Protein AF-A0A496QVA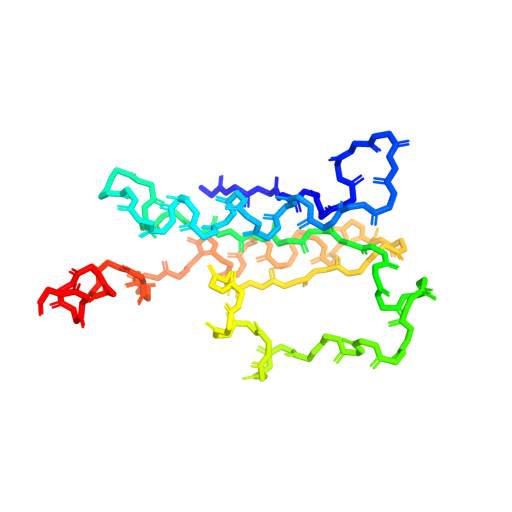7-F1 (afdb_monomer_lite)

Foldseek 3Di:
DEEFEQCPDDDRHRVSLVVLVVLLLDLVRVQPAYEYEYQCCVVPVVVVDDCPPCCVVSVHDYYDYPVGDPVRVVVVVVVRVPDPDRPRNCVNVVVD

Structure (mmCIF, N/CA/C/O backbone):
data_AF-A0A496QVA7-F1
#
_entry.id   AF-A0A496QVA7-F1
#
loop_
_atom_site.group_PDB
_atom_site.id
_atom_site.type_symbol
_atom_site.label_atom_id
_atom_site.label_alt_id
_atom_site.label_comp_id
_atom_site.label_asym_id
_atom_site.label_entity_id
_atom_site.label_seq_id
_atom_site.pdbx_PDB_ins_code
_atom_site.Cartn_x
_atom_site.Cartn_y
_atom_site.Cartn_z
_atom_site.occupancy
_atom_site.B_iso_or_equiv
_atom_site.auth_seq_id
_atom_site.auth_comp_id
_atom_site.auth_asym_id
_atom_site.auth_atom_id
_atom_site.pdbx_PDB_model_num
ATOM 1 N N . MET A 1 1 ? -5.350 -7.879 5.364 1.00 88.12 1 MET A N 1
ATOM 2 C CA . MET A 1 1 ? -4.380 -7.180 4.497 1.00 88.12 1 MET A CA 1
ATOM 3 C C . MET A 1 1 ? -4.690 -7.524 3.051 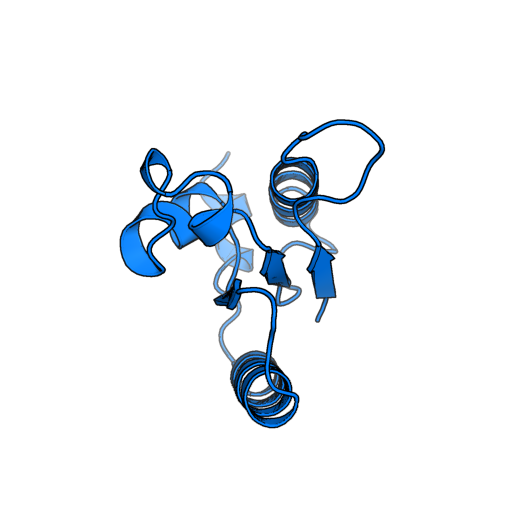1.00 88.12 1 MET A C 1
ATOM 5 O O . MET A 1 1 ? -5.151 -8.631 2.802 1.00 88.12 1 MET A O 1
ATOM 9 N N . ILE A 1 2 ? -4.455 -6.591 2.133 1.00 91.69 2 ILE A N 1
ATOM 10 C CA . ILE A 1 2 ? -4.635 -6.738 0.689 1.00 91.69 2 ILE A CA 1
ATOM 11 C C . ILE A 1 2 ? -3.315 -6.379 0.005 1.00 91.69 2 ILE A C 1
ATOM 13 O O . ILE A 1 2 ? -2.647 -5.420 0.391 1.00 91.69 2 ILE A O 1
ATOM 17 N N . ILE A 1 3 ? -2.948 -7.158 -1.009 1.00 91.44 3 ILE A N 1
ATOM 18 C CA . ILE A 1 3 ? -1.836 -6.863 -1.910 1.00 91.44 3 ILE A CA 1
ATOM 19 C C . ILE A 1 3 ? -2.445 -6.549 -3.275 1.00 91.44 3 ILE A C 1
ATOM 21 O O . ILE A 1 3 ? -3.178 -7.377 -3.816 1.00 91.44 3 ILE A O 1
ATOM 25 N N . LEU A 1 4 ? -2.182 -5.357 -3.812 1.00 89.25 4 LEU A N 1
ATOM 26 C CA . LEU A 1 4 ? -2.864 -4.843 -5.000 1.00 89.25 4 LEU A CA 1
ATOM 27 C C . LEU A 1 4 ? -1.877 -4.495 -6.114 1.00 89.25 4 LEU A C 1
ATOM 29 O O . LEU A 1 4 ? -0.923 -3.758 -5.886 1.00 89.25 4 LEU A O 1
ATOM 33 N N . ASP A 1 5 ? -2.126 -4.985 -7.328 1.00 86.94 5 ASP A N 1
ATOM 34 C CA . ASP A 1 5 ? -1.347 -4.616 -8.514 1.00 86.94 5 ASP A CA 1
ATOM 35 C C . ASP A 1 5 ? -1.928 -3.363 -9.179 1.00 86.94 5 ASP A C 1
ATOM 37 O O . ASP A 1 5 ? -3.114 -3.317 -9.517 1.00 86.94 5 ASP A O 1
ATOM 41 N N . VAL A 1 6 ? -1.094 -2.346 -9.401 1.00 76.62 6 VAL A N 1
ATOM 42 C CA . VAL A 1 6 ? -1.541 -1.090 -10.028 1.00 76.62 6 VAL A CA 1
ATOM 43 C C . VAL A 1 6 ? -1.893 -1.260 -11.487 1.00 76.62 6 VAL A C 1
ATOM 45 O O . VAL A 1 6 ? -2.868 -0.675 -11.962 1.00 76.62 6 VAL A O 1
ATOM 48 N N . MET A 1 7 ? -1.097 -2.057 -12.195 1.00 73.50 7 MET A N 1
ATOM 49 C CA . MET A 1 7 ? -1.208 -2.220 -13.640 1.00 73.50 7 MET A CA 1
ATOM 50 C C . MET A 1 7 ? -2.214 -3.313 -14.017 1.00 73.50 7 MET A C 1
ATOM 52 O O . MET A 1 7 ? -2.141 -3.877 -15.107 1.00 73.50 7 MET A O 1
ATOM 56 N N . PHE A 1 8 ? -3.153 -3.640 -13.127 1.00 67.25 8 PHE A N 1
ATOM 57 C CA . PHE A 1 8 ? -4.128 -4.695 -13.361 1.00 67.25 8 PHE A CA 1
ATOM 58 C C . PHE A 1 8 ? -5.112 -4.315 -14.491 1.00 67.25 8 PHE A C 1
ATOM 60 O O . PHE A 1 8 ? -6.052 -3.538 -14.296 1.00 67.25 8 PHE A O 1
ATOM 67 N N . GLY A 1 9 ? -4.902 -4.863 -15.698 1.00 59.94 9 GLY A N 1
ATOM 68 C CA . GLY A 1 9 ? -5.786 -4.699 -16.863 1.00 59.94 9 GLY A CA 1
ATOM 69 C C . GLY A 1 9 ? -5.065 -4.654 -18.220 1.00 59.94 9 GLY A C 1
ATOM 70 O O . GLY A 1 9 ? -3.846 -4.695 -18.300 1.00 59.94 9 GLY A O 1
ATOM 71 N N . THR A 1 10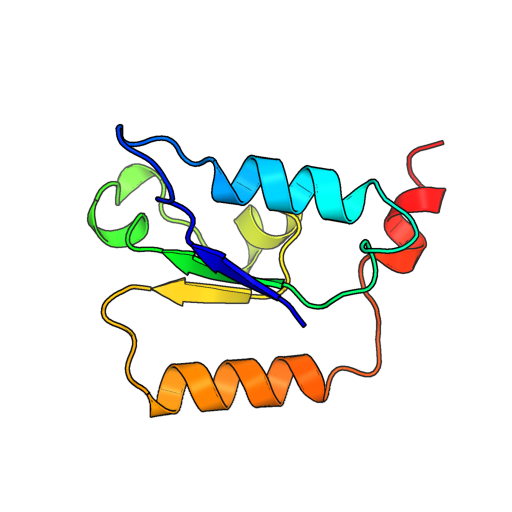 ? -5.832 -4.566 -19.315 1.00 52.44 10 THR A N 1
ATOM 72 C CA . THR A 1 10 ? -5.337 -4.714 -20.704 1.00 52.44 10 THR A CA 1
ATOM 73 C C . THR A 1 10 ? -4.815 -3.448 -21.393 1.00 52.44 10 THR A C 1
ATOM 75 O O . THR A 1 10 ? -4.494 -3.494 -22.574 1.00 52.44 10 THR A O 1
ATOM 78 N N . LYS A 1 11 ? -4.714 -2.309 -20.712 1.00 52.91 11 LYS A N 1
ATOM 79 C CA . LYS A 1 11 ? -4.140 -1.054 -21.242 1.00 52.91 11 LYS A CA 1
ATOM 80 C C . LYS A 1 11 ? -3.646 -0.267 -20.045 1.00 52.91 11 LYS A C 1
ATOM 82 O O . LYS A 1 11 ? -4.414 -0.258 -19.091 1.00 52.91 11 LYS A O 1
ATOM 87 N N . ASP A 1 12 ? -2.461 0.343 -20.113 1.00 54.34 12 ASP A N 1
ATOM 88 C CA . ASP A 1 12 ? -1.694 1.103 -19.095 1.00 54.34 12 ASP A CA 1
ATOM 89 C C . ASP A 1 12 ? -2.513 2.041 -18.176 1.00 54.34 12 ASP A C 1
ATOM 91 O O . ASP A 1 12 ? -2.327 3.252 -18.123 1.00 54.34 12 ASP A O 1
ATOM 95 N N . LYS A 1 13 ? -3.478 1.479 -17.457 1.00 57.12 13 LYS A N 1
ATOM 96 C CA . LYS A 1 13 ? -4.457 2.159 -16.623 1.00 57.12 13 LYS A CA 1
ATOM 97 C C . LYS A 1 13 ? -4.098 1.840 -15.192 1.00 57.12 13 LYS A C 1
ATOM 99 O O . LYS A 1 13 ? -3.999 0.676 -14.813 1.00 57.12 13 LYS A O 1
ATOM 104 N N . THR A 1 14 ? -3.972 2.884 -14.396 1.00 66.19 14 THR A N 1
ATOM 105 C CA . THR A 1 14 ? -3.638 2.833 -12.977 1.00 66.19 14 THR A CA 1
ATOM 106 C C . THR A 1 14 ? -4.846 2.440 -12.119 1.00 66.1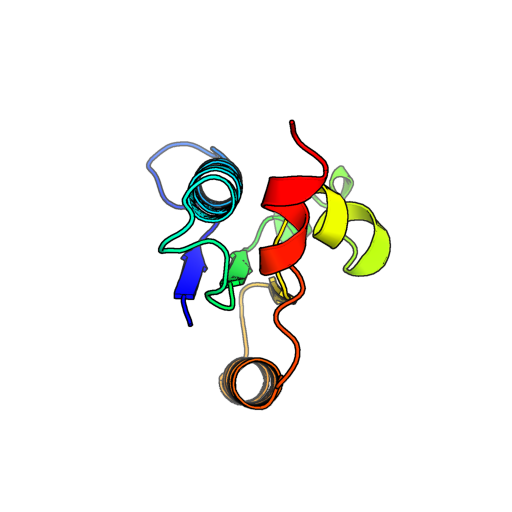9 14 THR A C 1
ATOM 108 O O . THR A 1 14 ? -5.167 3.095 -11.130 1.00 66.19 14 THR A O 1
ATOM 111 N N . LYS A 1 15 ? -5.556 1.374 -12.514 1.00 73.56 15 LYS A N 1
ATOM 112 C CA . LYS A 1 15 ? -6.821 0.959 -11.887 1.00 73.56 15 LYS A CA 1
ATOM 113 C C . LYS A 1 15 ? -6.650 0.555 -10.426 1.00 73.56 15 LYS A C 1
ATOM 115 O O . LYS A 1 15 ? -7.598 0.688 -9.659 1.00 73.56 15 LYS A O 1
ATOM 120 N N . GLY A 1 16 ? -5.470 0.070 -10.029 1.00 75.75 16 GLY A N 1
ATOM 121 C CA . GLY A 1 16 ? -5.206 -0.272 -8.629 1.00 75.75 16 GLY A CA 1
ATOM 122 C C . GLY A 1 16 ? -5.380 0.920 -7.679 1.00 75.75 16 GLY A C 1
ATOM 123 O O . GLY A 1 16 ? -5.880 0.736 -6.574 1.00 75.75 16 GLY A O 1
ATOM 124 N N . PHE A 1 17 ? -5.089 2.150 -8.114 1.00 79.56 17 PHE A N 1
ATOM 125 C CA . PHE A 1 17 ? -5.338 3.335 -7.283 1.00 79.56 17 PHE A CA 1
ATOM 126 C C . PHE A 1 17 ? -6.829 3.586 -7.068 1.00 79.56 17 PHE A C 1
ATOM 128 O O . PHE A 1 17 ? -7.263 3.781 -5.934 1.00 79.56 17 PHE A O 1
ATOM 135 N N . ASP A 1 18 ? -7.633 3.495 -8.129 1.00 80.94 18 ASP A N 1
ATOM 136 C CA . ASP A 1 18 ? -9.084 3.682 -8.033 1.00 80.94 18 ASP A CA 1
ATOM 137 C C . ASP A 1 18 ? -9.717 2.663 -7.075 1.00 80.94 18 ASP A C 1
ATOM 139 O O . ASP A 1 18 ? -10.627 2.988 -6.309 1.00 80.94 18 ASP A O 1
ATOM 143 N N . TYR A 1 19 ? -9.231 1.417 -7.097 1.00 86.50 19 TYR A N 1
ATOM 144 C CA . TYR A 1 19 ? -9.677 0.380 -6.168 1.00 86.50 19 TYR A CA 1
ATOM 145 C C . TYR A 1 19 ? -9.273 0.679 -4.725 1.00 86.50 19 TYR A C 1
ATOM 147 O O . TYR A 1 19 ? -10.110 0.524 -3.836 1.00 86.50 19 TYR A O 1
ATOM 155 N N . ALA A 1 20 ? -8.043 1.142 -4.487 1.00 86.56 20 ALA A N 1
ATOM 156 C CA . ALA A 1 20 ? -7.602 1.530 -3.152 1.00 86.56 20 ALA A CA 1
ATOM 157 C C . ALA A 1 20 ? -8.485 2.649 -2.578 1.00 86.56 20 ALA A C 1
ATOM 159 O O . ALA A 1 20 ? -8.986 2.520 -1.463 1.00 86.56 20 ALA A O 1
ATOM 160 N N . VAL A 1 21 ? -8.783 3.692 -3.361 1.00 85.31 21 VAL A N 1
ATOM 161 C CA . VAL A 1 21 ? -9.677 4.782 -2.932 1.00 85.31 21 VAL A CA 1
ATOM 162 C C . VAL A 1 21 ? -11.069 4.258 -2.574 1.00 85.31 21 VAL A C 1
ATOM 164 O O . VAL A 1 21 ? -11.583 4.595 -1.507 1.00 85.31 21 VAL A O 1
ATOM 167 N N . LYS A 1 22 ? -11.660 3.394 -3.410 1.00 87.06 22 LYS A N 1
ATOM 168 C CA . LYS A 1 22 ? -12.972 2.783 -3.131 1.00 87.06 22 LYS A CA 1
ATOM 169 C C . LYS A 1 22 ? -12.966 1.957 -1.848 1.00 87.06 22 LYS A C 1
ATOM 171 O O . LYS A 1 22 ? -13.883 2.080 -1.046 1.00 87.06 22 LYS A O 1
ATOM 176 N N . MET A 1 23 ? -11.920 1.163 -1.622 1.00 88.31 23 MET A N 1
ATOM 177 C CA . MET A 1 23 ? -11.780 0.377 -0.391 1.00 88.31 23 MET A CA 1
ATOM 178 C C . MET A 1 23 ? -11.679 1.264 0.852 1.00 88.31 23 MET A C 1
ATOM 180 O O . MET A 1 23 ? -12.172 0.892 1.913 1.00 88.31 23 MET A O 1
ATOM 184 N N . ARG A 1 24 ? -11.075 2.450 0.735 1.00 86.00 24 ARG A N 1
ATOM 185 C CA . ARG A 1 24 ? -11.004 3.421 1.837 1.00 86.00 24 ARG A CA 1
ATOM 186 C C . ARG A 1 24 ? -12.330 4.123 2.118 1.00 86.00 24 ARG A C 1
ATOM 188 O O . ARG A 1 24 ? -12.520 4.594 3.230 1.00 86.00 24 ARG A O 1
ATOM 195 N N . GLN A 1 25 ? -13.236 4.180 1.144 1.00 86.31 25 GLN A N 1
ATOM 196 C CA . GLN A 1 25 ? -14.580 4.754 1.289 1.00 86.31 25 GLN A CA 1
ATOM 197 C C . GLN A 1 25 ? -15.599 3.790 1.908 1.00 86.31 25 GLN A C 1
ATOM 199 O O . GLN A 1 25 ? -16.645 4.234 2.377 1.00 86.31 25 GLN A O 1
ATOM 204 N N . ASP A 1 26 ? -15.301 2.493 1.954 1.00 86.06 26 ASP A N 1
ATOM 205 C CA . ASP A 1 26 ? -16.156 1.491 2.586 1.00 86.06 26 ASP A CA 1
ATOM 206 C C . ASP A 1 26 ? -15.688 1.202 4.022 1.00 86.06 26 ASP A C 1
ATOM 208 O O . ASP A 1 26 ? -14.558 0.771 4.248 1.00 86.06 26 ASP A O 1
ATOM 212 N N . ARG A 1 27 ? -16.582 1.389 5.004 1.00 85.25 27 ARG A N 1
ATOM 213 C CA . ARG A 1 27 ? -16.338 1.116 6.434 1.00 85.25 27 ARG A CA 1
ATOM 214 C C . ARG A 1 27 ? -15.805 -0.291 6.704 1.00 85.25 27 ARG A C 1
ATOM 216 O O . ARG A 1 27 ? -15.021 -0.463 7.633 1.00 85.25 27 ARG A O 1
ATOM 223 N N . GLN A 1 28 ? -16.218 -1.285 5.922 1.00 87.62 28 GLN A N 1
ATOM 224 C CA . GLN A 1 28 ? -15.811 -2.676 6.123 1.00 87.62 28 GLN A CA 1
ATOM 225 C C . GLN A 1 28 ? -14.372 -2.932 5.668 1.00 87.62 28 GLN A C 1
ATOM 227 O O . GLN A 1 28 ? -13.702 -3.812 6.208 1.00 87.62 28 GLN A O 1
ATOM 232 N N . THR A 1 29 ? -13.880 -2.162 4.694 1.00 88.75 29 THR A N 1
ATOM 233 C CA . THR A 1 29 ? -12.558 -2.379 4.090 1.00 88.75 29 THR A CA 1
ATOM 234 C C . THR A 1 29 ? -11.555 -1.271 4.379 1.00 88.75 29 THR A C 1
ATOM 236 O O . THR A 1 29 ? -10.356 -1.494 4.220 1.00 88.75 29 THR A O 1
ATOM 239 N N . ALA A 1 30 ? -12.004 -0.110 4.860 1.00 88.00 30 ALA A N 1
ATOM 240 C CA . ALA A 1 30 ? -11.159 1.056 5.086 1.00 88.00 30 ALA A CA 1
ATOM 241 C C . ALA A 1 30 ? -10.006 0.757 6.040 1.00 88.00 30 ALA A C 1
ATOM 243 O O . ALA A 1 30 ? -8.905 1.256 5.839 1.00 88.00 30 ALA A O 1
ATOM 244 N N . ALA A 1 31 ? -10.226 -0.110 7.027 1.00 87.75 31 ALA A N 1
ATOM 245 C CA . ALA A 1 31 ? -9.223 -0.484 8.013 1.00 87.75 31 ALA A CA 1
ATOM 246 C C . ALA A 1 31 ? -8.171 -1.494 7.524 1.00 87.75 31 ALA A C 1
ATOM 248 O O . ALA A 1 31 ? -7.185 -1.742 8.218 1.00 87.75 31 ALA A O 1
ATOM 249 N N . ILE A 1 32 ? -8.374 -2.123 6.365 1.00 90.62 32 ILE A N 1
ATOM 250 C CA . ILE A 1 32 ? -7.516 -3.216 5.908 1.00 90.62 32 ILE A CA 1
ATOM 251 C C . ILE A 1 32 ? -6.193 -2.640 5.379 1.00 90.62 32 ILE A C 1
ATOM 253 O O . ILE A 1 32 ? -6.237 -1.778 4.505 1.00 90.62 32 ILE A O 1
ATOM 257 N N . PRO A 1 33 ? -5.015 -3.122 5.824 1.00 91.31 33 PRO A N 1
ATOM 258 C CA . PRO A 1 33 ? -3.744 -2.677 5.258 1.00 91.31 33 PRO A CA 1
ATOM 259 C C . PRO A 1 33 ? -3.644 -3.014 3.766 1.00 91.31 33 PRO A C 1
ATOM 261 O O . PRO A 1 33 ? -3.929 -4.157 3.391 1.00 91.31 33 PRO A O 1
ATOM 264 N N . ILE A 1 34 ? -3.231 -2.054 2.936 1.00 90.62 34 ILE A N 1
ATOM 265 C CA . ILE A 1 34 ? -3.055 -2.194 1.485 1.00 90.62 34 ILE A CA 1
ATOM 266 C C . ILE A 1 34 ? -1.577 -1.983 1.141 1.00 90.62 34 ILE A C 1
ATOM 268 O O . ILE A 1 34 ? -1.056 -0.877 1.285 1.00 90.62 34 ILE A O 1
ATOM 272 N N . LEU A 1 35 ? -0.931 -3.043 0.646 1.00 91.25 35 LEU A N 1
ATOM 273 C CA . LEU A 1 35 ? 0.393 -2.994 0.022 1.00 91.25 35 LEU A CA 1
ATOM 274 C C . LEU A 1 35 ? 0.231 -2.973 -1.493 1.00 91.25 35 LEU A C 1
ATOM 276 O O . LEU A 1 35 ? -0.400 -3.862 -2.069 1.00 91.25 35 LEU A O 1
ATOM 280 N N . MET A 1 36 ? 0.829 -1.989 -2.148 1.00 89.25 36 MET A N 1
ATOM 281 C CA . MET A 1 36 ? 0.695 -1.824 -3.584 1.00 89.25 36 MET A CA 1
ATOM 282 C C . MET A 1 36 ? 1.937 -2.297 -4.335 1.00 89.25 36 MET A C 1
ATOM 284 O O . MET A 1 36 ? 3.033 -1.815 -4.081 1.00 89.25 36 MET A O 1
ATOM 288 N N . ILE A 1 37 ? 1.763 -3.213 -5.287 1.00 89.06 37 ILE A N 1
ATOM 289 C CA . ILE A 1 37 ? 2.837 -3.738 -6.136 1.00 89.06 37 ILE A CA 1
ATOM 290 C C . ILE A 1 37 ? 2.735 -3.096 -7.520 1.00 89.06 37 ILE A C 1
ATOM 292 O O . ILE A 1 37 ? 1.694 -3.179 -8.172 1.00 89.06 37 ILE A O 1
ATOM 296 N N . THR A 1 38 ? 3.804 -2.472 -8.010 1.00 81.62 38 THR A N 1
ATOM 297 C CA . THR A 1 38 ? 3.751 -1.718 -9.272 1.00 81.62 38 THR A CA 1
ATOM 298 C C . THR A 1 38 ? 5.067 -1.734 -10.042 1.00 81.62 38 THR A C 1
ATOM 300 O O . THR A 1 38 ? 6.108 -2.001 -9.474 1.00 81.62 38 THR A O 1
ATOM 303 N N . ALA A 1 39 ? 5.037 -1.473 -11.351 1.00 78.50 39 ALA A N 1
ATOM 304 C CA . ALA A 1 39 ? 6.242 -1.137 -12.128 1.00 78.50 39 ALA A CA 1
ATOM 305 C C . ALA A 1 39 ? 6.182 0.307 -12.657 1.00 78.50 39 ALA A C 1
ATOM 307 O O . ALA A 1 39 ? 6.877 0.657 -13.613 1.00 78.50 39 ALA A O 1
ATOM 308 N N . LEU A 1 40 ? 5.295 1.134 -12.092 1.00 71.94 40 LEU A N 1
ATOM 309 C CA . LEU A 1 40 ? 5.059 2.497 -12.562 1.00 71.94 40 LEU A CA 1
ATOM 310 C C . LEU A 1 40 ? 6.309 3.366 -12.463 1.00 71.94 40 LEU A C 1
ATOM 312 O O . LEU A 1 40 ? 6.565 4.111 -13.400 1.00 71.94 40 LEU A O 1
ATOM 316 N N . ASN A 1 41 ? 7.119 3.222 -11.413 1.00 63.31 41 ASN A N 1
ATOM 317 C CA . ASN A 1 41 ? 8.360 3.987 -11.277 1.00 63.31 41 ASN A CA 1
ATOM 318 C C . ASN A 1 41 ? 9.362 3.686 -12.405 1.00 63.31 41 ASN A C 1
ATOM 320 O O . ASN A 1 41 ? 10.121 4.561 -12.810 1.00 63.31 41 ASN A O 1
ATOM 324 N N . ILE A 1 42 ? 9.315 2.476 -12.974 1.00 63.69 42 ILE A N 1
ATOM 325 C CA . ILE A 1 42 ? 10.149 2.079 -14.116 1.00 63.69 42 ILE A CA 1
ATOM 326 C C . ILE A 1 42 ? 9.545 2.565 -15.438 1.00 63.69 42 ILE A C 1
ATOM 328 O O . ILE A 1 42 ? 10.259 3.078 -16.296 1.00 63.69 42 ILE A O 1
ATOM 332 N N . LYS A 1 43 ? 8.231 2.397 -15.629 1.00 58.84 43 LYS A N 1
ATOM 333 C CA . LYS A 1 43 ? 7.554 2.753 -16.889 1.00 58.84 43 LYS A CA 1
ATOM 334 C C . LYS A 1 43 ? 7.324 4.255 -17.059 1.00 58.84 43 LYS A C 1
ATOM 336 O O . LYS A 1 43 ? 7.268 4.750 -18.180 1.00 58.84 43 LYS A O 1
ATOM 341 N N . HIS A 1 44 ? 7.165 4.965 -15.952 1.00 61.53 44 HIS A N 1
ATOM 342 C CA . HIS A 1 44 ? 6.772 6.363 -15.899 1.00 61.53 44 HIS A CA 1
ATOM 343 C C . HIS A 1 44 ? 7.587 7.104 -14.825 1.00 61.53 44 HIS A C 1
ATOM 345 O O . HIS A 1 44 ? 7.021 7.584 -13.846 1.00 61.53 44 HIS A O 1
ATOM 351 N N . PRO A 1 45 ? 8.913 7.244 -15.004 1.00 55.34 45 PRO A N 1
ATOM 352 C CA . PRO A 1 45 ? 9.801 7.849 -14.006 1.00 55.34 45 PRO A CA 1
ATOM 353 C C . PRO A 1 45 ? 9.444 9.308 -13.671 1.00 55.34 45 PRO A C 1
ATOM 355 O O . PRO A 1 45 ? 9.661 9.754 -12.549 1.00 55.34 45 PRO A O 1
ATOM 358 N N . GLN A 1 46 ? 8.822 10.044 -14.602 1.00 50.38 46 GLN A N 1
ATOM 359 C CA . GLN A 1 46 ? 8.274 11.389 -14.351 1.00 50.38 46 GLN A CA 1
ATOM 360 C C . GLN A 1 46 ? 7.052 11.433 -13.416 1.00 50.38 46 GLN A C 1
ATOM 362 O O . GLN A 1 46 ? 6.712 12.506 -12.929 1.00 50.38 46 GLN A O 1
ATOM 367 N N . PHE A 1 47 ? 6.414 10.294 -13.140 1.00 55.12 47 PHE A N 1
ATOM 368 C CA . PHE A 1 47 ? 5.374 10.168 -12.115 1.00 55.12 47 PHE A CA 1
ATOM 369 C C . PHE A 1 47 ? 5.939 9.763 -10.748 1.00 55.12 47 PHE A C 1
ATOM 371 O O . PHE A 1 47 ? 5.143 9.497 -9.858 1.00 55.12 47 PHE A O 1
ATOM 378 N N . GLY A 1 48 ? 7.276 9.711 -10.604 1.00 49.97 48 GLY A N 1
ATOM 379 C CA . GLY A 1 48 ? 8.040 9.207 -9.458 1.00 49.97 48 GLY A CA 1
ATOM 380 C C . GLY A 1 48 ? 7.269 9.177 -8.145 1.00 49.97 48 GLY A C 1
ATOM 381 O O . GLY A 1 48 ? 7.272 10.158 -7.402 1.00 49.97 48 GLY A O 1
ATOM 382 N N . PHE A 1 49 ? 6.623 8.037 -7.886 1.00 57.69 49 PHE A N 1
ATOM 383 C CA . PHE A 1 49 ? 5.805 7.850 -6.702 1.00 57.69 49 PHE A CA 1
ATOM 384 C C . PHE A 1 49 ? 6.751 7.732 -5.515 1.00 57.69 49 PHE A C 1
ATOM 386 O O . PHE A 1 49 ? 7.569 6.814 -5.447 1.00 57.69 49 PHE A O 1
ATOM 393 N N . SER A 1 50 ? 6.669 8.690 -4.600 1.00 54.00 50 SER A N 1
ATOM 394 C CA . SER A 1 50 ? 7.459 8.704 -3.375 1.00 54.00 50 SER A CA 1
ATOM 395 C C . SER A 1 50 ? 6.562 8.413 -2.177 1.00 54.00 50 SER A C 1
ATOM 397 O O . SER A 1 50 ? 5.497 9.019 -2.028 1.00 54.00 50 SER A O 1
ATOM 399 N N . ASP A 1 51 ? 7.024 7.528 -1.288 1.00 52.91 51 ASP A N 1
ATOM 400 C CA . ASP A 1 51 ? 6.284 7.033 -0.114 1.00 52.91 51 ASP A CA 1
ATOM 401 C C . ASP A 1 51 ? 5.594 8.134 0.711 1.00 52.91 51 ASP A C 1
ATOM 403 O O . ASP A 1 51 ? 4.550 7.900 1.313 1.00 52.91 51 ASP A O 1
ATOM 407 N N . LYS A 1 52 ? 6.162 9.348 0.745 1.00 47.38 52 LYS A N 1
ATOM 408 C CA . LYS A 1 52 ? 5.679 10.451 1.588 1.00 47.38 52 LYS A CA 1
ATOM 409 C C . LYS A 1 52 ? 4.682 11.401 0.929 1.00 47.38 52 LYS A C 1
ATOM 411 O O . LYS A 1 52 ? 3.870 11.964 1.649 1.00 47.38 52 LYS A O 1
ATOM 416 N N . LYS A 1 53 ? 4.760 11.648 -0.383 1.00 47.88 53 LYS A N 1
ATOM 417 C CA . LYS A 1 53 ? 3.866 12.618 -1.052 1.00 47.88 53 LYS A CA 1
ATOM 418 C C . LYS A 1 53 ? 2.673 11.943 -1.711 1.00 47.88 53 LYS A C 1
ATOM 420 O O . LYS A 1 53 ? 1.579 12.497 -1.702 1.00 47.88 53 LYS A O 1
ATOM 425 N N . ASP A 1 54 ? 2.876 10.733 -2.218 1.00 54.44 54 ASP A N 1
ATOM 426 C CA . ASP A 1 54 ? 1.860 10.044 -3.004 1.00 54.44 54 ASP A CA 1
ATOM 427 C C . ASP A 1 54 ? 1.106 8.994 -2.180 1.00 54.44 54 ASP A C 1
ATOM 429 O O . ASP A 1 54 ? -0.054 8.724 -2.464 1.00 54.44 54 ASP A O 1
ATOM 433 N N . GLY A 1 55 ? 1.692 8.456 -1.102 1.00 54.84 55 GLY A N 1
ATOM 434 C CA . GLY A 1 55 ? 1.008 7.512 -0.203 1.00 54.84 55 GLY A CA 1
ATOM 435 C C . GLY A 1 55 ? -0.256 8.085 0.449 1.00 54.84 55 GLY A C 1
ATOM 436 O O . GLY A 1 55 ? -1.279 7.401 0.516 1.00 54.84 55 GLY A O 1
ATOM 437 N N . GLU A 1 56 ? -0.232 9.364 0.838 1.00 55.41 56 GLU A N 1
ATOM 438 C CA . GLU A 1 56 ? -1.414 10.070 1.356 1.00 55.41 56 GLU A CA 1
ATOM 439 C C . GLU A 1 56 ? -2.446 10.367 0.258 1.00 55.41 56 GLU A C 1
ATOM 441 O O . GLU A 1 56 ? -3.647 10.202 0.477 1.00 55.41 56 GLU A O 1
ATOM 446 N N . TYR A 1 57 ? -1.994 10.738 -0.946 1.00 61.16 57 TYR A N 1
ATOM 447 C CA . TYR A 1 57 ? -2.876 11.002 -2.088 1.00 61.16 57 TYR A CA 1
ATOM 448 C C . TYR A 1 57 ? -3.562 9.722 -2.602 1.00 61.16 57 TYR A C 1
ATOM 450 O O . TYR A 1 57 ? -4.736 9.736 -2.972 1.00 61.16 57 TYR A O 1
ATOM 458 N N . LEU A 1 58 ? -2.846 8.597 -2.574 1.00 67.62 58 LEU A N 1
ATOM 459 C CA . LEU A 1 58 ? -3.263 7.301 -3.124 1.00 67.62 58 LEU A CA 1
ATOM 460 C C . LEU A 1 58 ? -3.861 6.368 -2.066 1.00 67.62 58 LEU A C 1
ATOM 462 O O . LE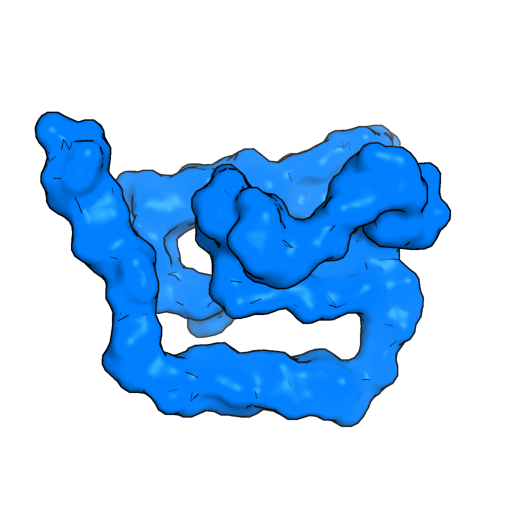U A 1 58 ? -4.389 5.306 -2.398 1.00 67.62 58 LEU A O 1
ATOM 466 N N . ARG A 1 59 ? -3.816 6.792 -0.799 1.00 78.88 59 ARG A N 1
ATOM 467 C CA . ARG A 1 59 ? -4.461 6.168 0.362 1.00 78.88 59 ARG A CA 1
ATOM 468 C C . ARG A 1 59 ? -4.087 4.708 0.572 1.00 78.88 59 ARG A C 1
ATOM 470 O O . ARG A 1 59 ? -4.935 3.857 0.867 1.00 78.88 59 ARG A O 1
ATOM 477 N N . VAL A 1 60 ? -2.804 4.416 0.440 1.00 85.56 60 VAL A N 1
ATOM 478 C CA . VAL A 1 60 ? -2.240 3.089 0.699 1.00 85.56 60 VAL A CA 1
ATOM 479 C C . VAL A 1 60 ? -1.142 3.151 1.737 1.00 85.56 60 VAL A C 1
ATOM 481 O O . VAL A 1 60 ? -0.612 4.218 2.027 1.00 85.56 60 VAL A O 1
ATOM 484 N N . ASP A 1 61 ? -0.856 2.004 2.345 1.00 87.62 61 ASP A N 1
ATOM 485 C CA . ASP A 1 61 ? 0.020 1.939 3.514 1.00 87.62 61 ASP A CA 1
ATOM 486 C C . ASP A 1 61 ? 1.492 1.754 3.139 1.00 87.62 61 ASP A C 1
ATOM 488 O O . ASP A 1 61 ? 2.376 2.104 3.924 1.00 87.62 61 ASP A O 1
ATOM 492 N N . ASP A 1 62 ? 1.761 1.166 1.970 1.00 88.38 62 ASP A N 1
ATOM 493 C CA . ASP A 1 62 ? 3.108 1.018 1.421 1.00 88.38 62 ASP A CA 1
ATOM 494 C C . ASP A 1 62 ? 3.078 0.643 -0.070 1.00 88.38 62 ASP A C 1
ATOM 496 O O . ASP A 1 62 ? 2.068 0.159 -0.598 1.00 88.38 62 ASP A O 1
ATOM 500 N N . PHE A 1 63 ? 4.233 0.789 -0.714 1.00 86.62 63 PHE A N 1
ATOM 501 C CA . PHE A 1 63 ? 4.505 0.407 -2.092 1.00 86.62 63 PHE A CA 1
ATOM 502 C C . PHE A 1 63 ? 5.652 -0.598 -2.182 1.00 86.62 63 PHE A C 1
ATOM 504 O O . PHE A 1 63 ? 6.527 -0.665 -1.319 1.00 86.62 63 PHE A O 1
ATOM 511 N N . ILE A 1 64 ? 5.668 -1.378 -3.256 1.00 88.75 64 ILE A N 1
ATOM 512 C CA . ILE A 1 64 ? 6.808 -2.196 -3.657 1.00 88.75 64 ILE A CA 1
ATOM 513 C C . ILE A 1 64 ? 6.913 -2.210 -5.183 1.00 88.75 64 ILE A C 1
ATOM 515 O O . ILE A 1 64 ? 5.933 -2.453 -5.898 1.00 88.75 64 ILE A O 1
ATOM 519 N N . ASP A 1 65 ? 8.113 -1.929 -5.683 1.00 86.88 65 ASP A N 1
ATOM 520 C CA . ASP A 1 65 ? 8.387 -1.899 -7.113 1.00 86.88 65 ASP A CA 1
ATOM 521 C C . ASP A 1 65 ? 8.692 -3.301 -7.659 1.00 86.88 65 ASP A C 1
ATOM 523 O O . ASP A 1 65 ? 9.302 -4.148 -7.006 1.00 86.88 65 ASP A O 1
ATOM 527 N N . LYS A 1 66 ? 8.264 -3.559 -8.895 1.00 86.62 66 LYS A N 1
ATOM 528 C CA . LYS A 1 66 ? 8.626 -4.752 -9.662 1.00 86.62 66 LYS A CA 1
ATOM 529 C C . LYS A 1 66 ? 9.940 -4.496 -10.410 1.00 86.62 66 LYS A C 1
ATOM 531 O O . LYS A 1 66 ? 10.053 -3.444 -11.027 1.00 86.62 66 LYS A O 1
ATOM 536 N N . PRO A 1 67 ? 10.861 -5.473 -10.490 1.00 89.56 67 PRO A N 1
ATOM 537 C CA . PRO A 1 67 ? 10.778 -6.793 -9.872 1.00 89.56 67 PRO A CA 1
ATOM 538 C C . PRO A 1 67 ? 11.056 -6.727 -8.363 1.00 89.56 67 PRO A C 1
ATOM 540 O O . PRO A 1 67 ? 12.110 -6.265 -7.939 1.00 89.56 67 PRO A O 1
ATOM 543 N N . ALA A 1 68 ? 10.120 -7.248 -7.573 1.00 86.62 68 ALA A N 1
ATOM 544 C CA . ALA A 1 68 ? 10.240 -7.305 -6.124 1.00 86.62 68 ALA A CA 1
ATOM 545 C C . ALA A 1 68 ? 11.012 -8.559 -5.708 1.00 86.62 68 ALA A C 1
ATOM 547 O O . ALA A 1 68 ? 10.711 -9.658 -6.188 1.00 86.62 68 ALA A O 1
ATOM 548 N N . LYS A 1 69 ? 11.966 -8.420 -4.783 1.00 92.94 69 LYS A N 1
ATOM 549 C CA . LYS A 1 69 ? 12.610 -9.583 -4.160 1.00 92.94 69 LYS A CA 1
ATOM 550 C C . LYS A 1 69 ? 11.669 -10.217 -3.123 1.00 92.94 69 LYS A C 1
ATOM 552 O O . LYS A 1 69 ? 10.987 -9.473 -2.411 1.00 92.94 69 LYS A O 1
ATOM 557 N N . PRO A 1 70 ? 11.628 -11.556 -2.985 1.00 93.75 70 PRO A N 1
ATOM 558 C CA . PRO A 1 70 ? 10.777 -12.218 -1.995 1.00 93.75 70 PRO A CA 1
ATOM 559 C C . PRO A 1 70 ? 10.990 -11.701 -0.567 1.00 93.75 70 PRO A C 1
ATOM 561 O O . PRO A 1 70 ? 10.024 -11.492 0.161 1.00 93.75 70 PRO A O 1
ATOM 564 N N . GLU A 1 71 ? 12.238 -11.435 -0.182 1.00 95.69 71 GLU A N 1
ATOM 565 C CA . GLU A 1 71 ? 12.598 -10.972 1.161 1.00 95.69 71 GLU A CA 1
ATOM 566 C C . GLU A 1 71 ? 12.057 -9.565 1.442 1.00 95.69 71 GLU A C 1
ATOM 568 O O . GLU A 1 71 ? 11.611 -9.267 2.550 1.00 95.69 71 GLU A O 1
ATOM 573 N N . GLU A 1 72 ? 12.050 -8.703 0.425 1.00 93.81 72 GLU A N 1
ATOM 574 C CA . GLU A 1 72 ? 11.503 -7.351 0.522 1.00 93.81 72 GLU A CA 1
ATOM 575 C C . GLU A 1 72 ? 9.981 -7.383 0.690 1.00 93.81 72 GLU A C 1
ATOM 577 O O . GLU A 1 72 ? 9.436 -6.712 1.570 1.00 93.81 72 GLU A O 1
ATOM 582 N N . LEU A 1 73 ? 9.301 -8.214 -0.108 1.00 93.25 73 LEU A N 1
ATOM 583 C CA . LEU A 1 73 ? 7.859 -8.418 0.003 1.00 93.25 73 LEU A CA 1
ATOM 584 C C . LEU A 1 73 ? 7.485 -8.936 1.396 1.00 93.25 73 LEU A C 1
ATOM 586 O O . LEU A 1 73 ? 6.591 -8.379 2.032 1.00 93.25 73 LEU A O 1
ATOM 590 N N . LEU A 1 74 ? 8.186 -9.963 1.884 1.00 95.12 74 LEU A N 1
ATOM 591 C CA . LEU A 1 74 ? 7.956 -10.535 3.212 1.00 95.12 74 LEU A CA 1
ATOM 592 C C . LEU A 1 74 ? 8.167 -9.497 4.317 1.00 95.12 74 LEU A C 1
ATOM 594 O O . LEU A 1 74 ? 7.298 -9.332 5.171 1.00 95.12 74 LEU A O 1
ATOM 598 N N . SER A 1 75 ? 9.265 -8.740 4.260 1.00 95.12 75 SER A N 1
ATOM 599 C CA . SER A 1 75 ? 9.567 -7.685 5.233 1.00 95.12 75 SER A CA 1
ATOM 600 C C . SER A 1 75 ? 8.457 -6.626 5.299 1.00 95.12 75 SER A C 1
ATOM 602 O O . SER A 1 75 ? 7.982 -6.275 6.385 1.00 95.12 75 SER A O 1
ATOM 604 N N . LYS A 1 76 ? 7.968 -6.160 4.141 1.00 93.62 76 LYS A N 1
ATOM 605 C CA . LYS A 1 76 ? 6.869 -5.182 4.068 1.00 93.62 76 LYS A CA 1
ATOM 606 C C . LYS A 1 76 ? 5.546 -5.759 4.572 1.00 93.62 76 LYS A C 1
ATOM 608 O O . LYS A 1 76 ? 4.859 -5.098 5.350 1.00 93.62 76 LYS A O 1
ATOM 613 N N . VAL A 1 77 ? 5.206 -6.992 4.190 1.00 93.69 77 VAL A N 1
ATOM 614 C CA . VAL A 1 77 ? 4.004 -7.694 4.672 1.00 93.69 77 VAL A CA 1
ATOM 615 C C . VAL A 1 77 ? 4.027 -7.829 6.191 1.00 93.69 77 VAL A C 1
ATOM 617 O O . VAL A 1 77 ? 3.066 -7.445 6.856 1.00 93.69 77 VAL A O 1
ATOM 620 N N . GLU A 1 78 ? 5.130 -8.310 6.762 1.00 94.38 78 GLU A N 1
ATOM 621 C CA . GLU A 1 78 ? 5.265 -8.443 8.211 1.00 94.38 78 GLU A CA 1
ATOM 622 C C . GLU A 1 78 ? 5.128 -7.103 8.931 1.00 94.38 78 GLU A C 1
ATOM 624 O O . GLU A 1 78 ? 4.455 -7.017 9.960 1.00 94.38 78 GLU A O 1
ATOM 629 N N . ARG A 1 79 ? 5.760 -6.053 8.398 1.00 92.88 79 ARG A N 1
ATOM 630 C CA . ARG A 1 79 ? 5.691 -4.706 8.965 1.00 92.88 79 ARG A CA 1
ATOM 631 C C . ARG A 1 79 ? 4.253 -4.190 8.999 1.00 92.88 79 ARG A C 1
ATOM 633 O O . ARG A 1 79 ? 3.833 -3.679 10.034 1.00 92.88 79 ARG A O 1
ATOM 640 N N . LEU A 1 80 ? 3.504 -4.345 7.905 1.00 91.50 80 LEU A N 1
ATOM 641 C CA . LEU A 1 80 ? 2.110 -3.901 7.798 1.00 91.50 80 LEU A CA 1
ATOM 642 C C . LEU A 1 80 ? 1.166 -4.715 8.690 1.00 91.50 80 LEU A C 1
ATOM 644 O O . LEU A 1 80 ? 0.294 -4.147 9.337 1.00 91.50 80 LEU A O 1
ATOM 648 N N . LEU A 1 81 ? 1.359 -6.032 8.792 1.00 90.81 81 LEU A N 1
ATOM 649 C CA . LEU A 1 81 ? 0.553 -6.878 9.680 1.00 90.81 81 LEU A CA 1
ATOM 650 C C . LEU A 1 81 ? 0.796 -6.588 11.170 1.00 90.81 81 LEU A C 1
ATOM 652 O O . LEU A 1 81 ? -0.100 -6.790 11.986 1.00 90.81 81 LEU A O 1
ATOM 656 N N . LYS A 1 82 ? 1.990 -6.106 11.536 1.00 90.00 82 LYS A N 1
ATOM 657 C CA . LYS A 1 82 ? 2.333 -5.714 12.914 1.00 90.00 82 LYS A CA 1
ATOM 658 C C . LYS A 1 82 ? 1.814 -4.316 13.291 1.00 90.00 82 LYS A C 1
ATOM 660 O O . LYS A 1 82 ? 1.896 -3.948 14.466 1.00 90.00 82 LYS A O 1
ATOM 665 N N . GLN A 1 83 ? 1.284 -3.530 12.347 1.00 82.44 83 GLN A N 1
ATOM 666 C CA . GLN A 1 83 ? 0.710 -2.217 12.651 1.00 82.44 83 GLN A CA 1
ATOM 667 C C . GLN A 1 83 ? -0.564 -2.376 13.489 1.00 82.44 83 GLN A C 1
ATOM 669 O O . GLN A 1 83 ? -1.566 -2.925 13.044 1.00 82.44 83 GLN A O 1
ATOM 674 N N . LYS A 1 84 ? -0.523 -1.865 14.723 1.00 64.19 84 LYS A N 1
ATOM 675 C CA . LYS A 1 84 ? -1.681 -1.823 15.632 1.00 64.19 84 LYS A CA 1
ATOM 676 C C . LYS A 1 84 ? -2.586 -0.608 15.400 1.00 64.19 84 LYS A C 1
ATOM 678 O O . LYS A 1 84 ? -3.685 -0.563 15.940 1.00 64.19 84 LYS A O 1
ATOM 683 N N . VAL A 1 85 ? -2.109 0.380 14.641 1.00 65.31 85 VAL A N 1
ATOM 684 C CA . VAL A 1 85 ? -2.817 1.635 14.365 1.00 65.31 85 VAL A CA 1
ATOM 685 C C . VAL A 1 85 ? -3.417 1.566 12.969 1.00 65.31 85 VAL A C 1
ATOM 687 O O . VAL A 1 85 ? -2.706 1.344 11.991 1.00 65.31 85 VAL A O 1
ATOM 690 N N . ILE A 1 86 ? -4.730 1.757 12.891 1.00 66.69 86 ILE A N 1
ATOM 691 C CA . ILE A 1 86 ? -5.476 1.784 11.638 1.00 66.69 86 ILE A CA 1
ATOM 692 C C . ILE A 1 86 ? -5.575 3.245 11.188 1.00 66.69 86 ILE A C 1
ATOM 694 O O . ILE A 1 86 ? -6.423 3.990 11.673 1.00 66.69 86 ILE A O 1
ATOM 698 N N . ASN A 1 87 ? -4.714 3.657 10.256 1.00 68.31 87 ASN A N 1
ATOM 699 C CA . ASN A 1 87 ? -4.607 5.061 9.826 1.00 68.31 87 ASN A CA 1
ATOM 700 C C . ASN A 1 87 ? -5.870 5.594 9.124 1.00 68.31 87 ASN A C 1
ATOM 702 O O . ASN A 1 87 ? -6.114 6.796 9.104 1.00 68.31 87 ASN A O 1
ATOM 706 N N . TRP A 1 88 ? -6.692 4.705 8.567 1.00 73.38 88 TRP A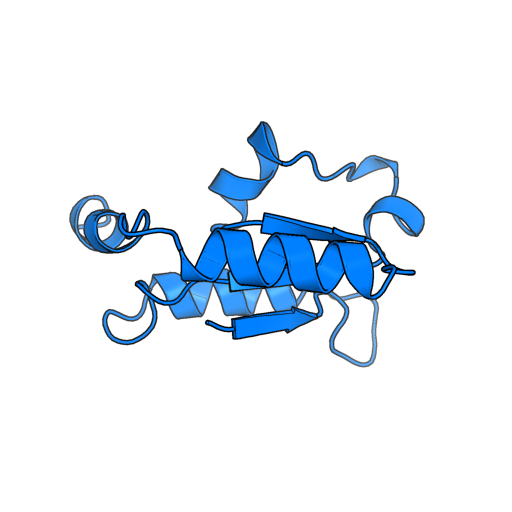 N 1
ATOM 707 C CA . TRP A 1 88 ? -7.793 5.076 7.675 1.00 73.38 88 TRP A CA 1
ATOM 708 C C . TRP A 1 88 ? -9.185 4.929 8.290 1.00 73.38 88 TRP A C 1
ATOM 710 O O . TRP A 1 88 ? -10.160 5.340 7.669 1.00 73.38 88 TRP A O 1
ATOM 720 N N . ALA A 1 89 ? -9.304 4.382 9.504 1.00 64.88 89 ALA A N 1
ATOM 721 C CA . ALA A 1 89 ? -10.597 4.296 10.190 1.00 64.88 89 ALA A CA 1
ATOM 722 C C . ALA A 1 89 ? -11.175 5.698 10.459 1.00 64.88 89 ALA A C 1
ATOM 724 O O . ALA A 1 89 ? -12.352 5.941 10.213 1.00 64.88 89 ALA A O 1
ATOM 725 N N . ASN A 1 90 ? -10.311 6.639 10.851 1.00 64.19 90 ASN A N 1
ATOM 726 C CA . ASN A 1 90 ? -10.683 8.025 11.154 1.00 64.19 90 ASN A CA 1
ATOM 727 C C . ASN A 1 90 ? -10.911 8.879 9.890 1.00 64.19 90 ASN A C 1
ATOM 729 O O . ASN A 1 90 ? -11.504 9.949 9.961 1.00 64.19 90 ASN A O 1
ATOM 733 N N . TRP A 1 91 ? -10.452 8.421 8.717 1.00 65.50 91 TRP A N 1
ATOM 734 C CA . TRP A 1 91 ? -10.596 9.153 7.450 1.00 65.50 91 TRP A CA 1
ATOM 735 C C . TRP A 1 91 ? -12.069 9.302 7.017 1.00 65.50 91 TRP A C 1
ATOM 737 O O . TRP A 1 91 ? -12.449 10.274 6.362 1.00 65.50 91 TRP A O 1
ATOM 747 N N . LEU A 1 92 ? -12.925 8.361 7.422 1.00 61.88 92 LEU A N 1
ATOM 748 C CA . LEU A 1 92 ? -14.362 8.414 7.145 1.00 61.88 92 LEU A CA 1
ATOM 749 C C . LEU A 1 92 ? -15.085 9.508 7.946 1.00 61.88 92 LEU A C 1
ATOM 751 O O . LEU A 1 92 ? -16.149 9.953 7.524 1.00 61.88 92 LEU A O 1
ATOM 755 N N . GLU A 1 93 ? -14.515 9.956 9.067 1.00 61.22 93 GLU A N 1
ATOM 756 C CA . GLU A 1 93 ? -15.107 10.990 9.926 1.00 61.22 93 GLU A CA 1
ATOM 757 C C . GLU A 1 93 ? -14.817 12.407 9.416 1.00 61.22 93 GLU A C 1
ATOM 759 O O . GLU A 1 93 ? -15.657 13.288 9.546 1.00 61.22 93 GLU A O 1
ATOM 764 N N . THR A 1 94 ? -13.668 12.629 8.770 1.00 56.59 94 THR A N 1
ATOM 765 C CA . THR A 1 94 ? -13.274 13.931 8.195 1.00 56.59 94 THR A CA 1
ATOM 766 C C . THR A 1 94 ? -13.849 14.205 6.803 1.00 56.59 94 THR A C 1
ATOM 768 O O . THR A 1 94 ? -13.631 15.279 6.249 1.00 56.59 94 THR A O 1
ATOM 771 N N . SER A 1 95 ? -14.571 13.240 6.229 1.00 53.66 95 SER A N 1
ATOM 772 C CA . SER A 1 95 ? -15.170 13.325 4.888 1.00 53.66 95 SER A CA 1
ATOM 773 C C . SER A 1 95 ? -16.676 13.634 4.902 1.00 53.66 95 SER A C 1
ATOM 775 O O . SER A 1 95 ? -17.318 13.511 3.858 1.00 53.66 95 SER A O 1
ATOM 777 N N . SER A 1 96 ? -17.232 13.974 6.073 1.00 45.47 96 SER A N 1
ATOM 778 C CA . SER A 1 96 ? -18.648 14.322 6.294 1.00 45.47 96 SER A CA 1
ATOM 779 C C . SER A 1 96 ? -18.833 15.809 6.573 1.00 45.47 96 SER A C 1
ATOM 781 O O . SER A 1 96 ? -17.940 16.394 7.223 1.00 45.47 96 SER A O 1
#

Sequence (96 aa):
MIILDVMFGTKDKTKGFDYAVKMRQDRQTAAIPILMITALNIKHPQFGFSDKKDGEYLRVDDFIDKPAKPEELLSKVERLLKQKVINWANWLETSS

pLDDT: mean 76.03, std 15.22, range [45.47, 95.69]

Secondary structure (DSSP, 8-state):
-EEEETT-SSSS--HHHHHHHHHHHSTTTTTS-EEEEE-HHHH-GGG---TTTHHHHHT-SEEEESSPPHHHHHHHHHHHHT----TTTGGGTTT-

Radius of gyration: 13.44 Å; chains: 1; bounding box: 31×26×37 Å